Protein AF-A0A7C1C5U7-F1 (afdb_monomer)

Secondary structure (DSSP, 8-state):
-HHHHHHHHHTTSS-HHHHHHHHHHHHHTTS--HHHHHHHHHHHHHHHTT-S---HHHHTTSEEE-SSS-EEPPPHHHHHHHHHHTS--

Structure (mmCIF, N/CA/C/O backbone):
data_AF-A0A7C1C5U7-F1
#
_entry.id   AF-A0A7C1C5U7-F1
#
loop_
_atom_site.group_PDB
_atom_site.id
_atom_site.type_symbol
_atom_site.label_atom_id
_atom_site.label_alt_id
_atom_site.label_comp_id
_atom_site.label_asym_id
_atom_site.label_entity_id
_atom_site.label_seq_id
_atom_site.pdbx_PDB_ins_code
_atom_site.Cartn_x
_atom_site.Cartn_y
_atom_site.Cartn_z
_atom_site.occupancy
_atom_site.B_iso_or_equiv
_atom_site.auth_seq_id
_atom_site.auth_comp_id
_atom_site.auth_asym_id
_atom_site.auth_atom_id
_atom_site.pdbx_PDB_model_num
ATOM 1 N N . MET A 1 1 ? 3.687 9.714 -4.099 1.00 93.88 1 MET A N 1
ATOM 2 C CA . MET A 1 1 ? 3.047 8.687 -3.242 1.00 93.88 1 MET A CA 1
ATOM 3 C C . MET A 1 1 ? 3.313 8.920 -1.755 1.00 93.88 1 MET A C 1
ATOM 5 O O . MET A 1 1 ? 2.343 8.987 -1.020 1.00 93.88 1 MET A O 1
ATOM 9 N N . ARG A 1 2 ? 4.564 9.125 -1.308 1.00 94.81 2 ARG A N 1
ATOM 10 C CA . ARG A 1 2 ? 4.912 9.393 0.110 1.00 94.81 2 ARG A CA 1
ATOM 11 C C . ARG A 1 2 ? 4.014 10.427 0.808 1.00 94.81 2 ARG A C 1
ATOM 13 O O . ARG A 1 2 ? 3.307 10.063 1.737 1.00 94.81 2 ARG A O 1
ATOM 20 N N . ALA A 1 3 ? 3.933 11.646 0.269 1.00 95.12 3 ALA A N 1
ATOM 21 C CA . ALA A 1 3 ? 3.084 12.709 0.823 1.00 95.12 3 ALA A CA 1
ATOM 22 C C . ALA A 1 3 ? 1.595 12.321 0.929 1.00 95.12 3 ALA A C 1
ATOM 24 O O . ALA A 1 3 ? 0.900 12.740 1.850 1.00 95.12 3 ALA A O 1
ATOM 25 N N . LEU A 1 4 ? 1.098 11.489 0.007 1.00 96.31 4 LEU A N 1
ATOM 26 C CA . LEU A 1 4 ? -0.280 11.003 0.050 1.00 96.31 4 LEU A CA 1
ATOM 27 C C . LEU A 1 4 ? -0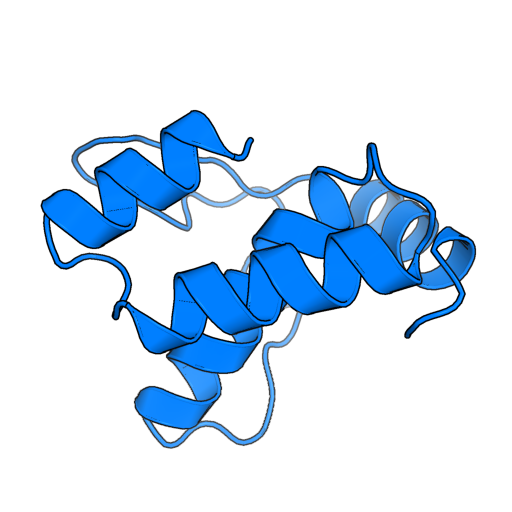.481 10.037 1.224 1.00 96.31 4 LEU A C 1
ATOM 29 O O . LEU A 1 4 ? -1.474 10.141 1.937 1.00 96.31 4 LEU A O 1
ATOM 33 N N . LEU A 1 5 ? 0.458 9.114 1.451 1.00 97.25 5 LEU A N 1
ATOM 34 C CA . LEU A 1 5 ? 0.377 8.185 2.581 1.00 97.25 5 LEU A CA 1
ATOM 35 C C . LEU A 1 5 ? 0.575 8.892 3.926 1.00 97.25 5 LEU A C 1
ATOM 37 O O . LEU A 1 5 ? -0.082 8.531 4.897 1.00 97.25 5 LEU A O 1
ATOM 41 N N . GLU A 1 6 ? 1.417 9.925 3.978 1.00 97.25 6 GLU A N 1
ATOM 42 C CA . GLU A 1 6 ? 1.562 10.794 5.153 1.00 97.25 6 GLU A CA 1
ATOM 43 C C . GLU A 1 6 ? 0.242 11.496 5.491 1.00 97.25 6 GLU A C 1
ATOM 45 O O . GLU A 1 6 ? -0.196 11.471 6.640 1.00 97.25 6 GLU A O 1
ATOM 50 N N . GLN A 1 7 ? -0.445 12.053 4.488 1.00 97.25 7 GLN A N 1
ATOM 51 C CA . GLN A 1 7 ? -1.772 12.648 4.666 1.00 97.25 7 GLN A CA 1
ATOM 52 C C . GLN A 1 7 ? -2.817 11.617 5.106 1.00 97.25 7 GLN A C 1
ATOM 54 O O . GLN A 1 7 ? -3.611 11.897 6.004 1.00 97.25 7 GLN A O 1
ATOM 59 N N . ALA A 1 8 ? -2.814 10.424 4.509 1.00 97.50 8 ALA A N 1
ATOM 60 C CA . ALA A 1 8 ? -3.718 9.343 4.892 1.00 97.50 8 ALA A CA 1
ATOM 61 C C . ALA A 1 8 ? -3.482 8.884 6.341 1.00 97.50 8 ALA A C 1
ATOM 63 O O . ALA A 1 8 ? -4.438 8.644 7.078 1.00 97.50 8 ALA A O 1
ATOM 64 N N . ALA A 1 9 ? -2.221 8.829 6.778 1.00 97.44 9 ALA A N 1
ATOM 65 C CA . ALA A 1 9 ? -1.868 8.532 8.161 1.00 97.44 9 ALA A CA 1
ATOM 66 C C . ALA A 1 9 ? -2.285 9.658 9.121 1.00 97.44 9 ALA A C 1
ATOM 68 O O . ALA A 1 9 ? -2.851 9.388 10.178 1.00 97.44 9 ALA A O 1
ATOM 69 N N . ALA A 1 10 ? -2.079 10.925 8.743 1.00 97.06 10 ALA A N 1
ATOM 70 C CA . ALA A 1 10 ? -2.509 12.084 9.530 1.00 97.06 10 ALA A CA 1
ATOM 71 C C . ALA A 1 10 ? -4.037 12.151 9.708 1.00 97.06 10 ALA A C 1
ATOM 73 O O . ALA A 1 10 ? -4.524 12.650 10.719 1.00 97.06 10 ALA A O 1
ATOM 74 N N . ARG A 1 11 ? -4.794 11.624 8.739 1.00 96.00 11 ARG A N 1
ATOM 75 C CA . ARG A 1 11 ? -6.263 11.546 8.762 1.00 96.00 11 ARG A CA 1
ATOM 76 C C . ARG A 1 11 ? -6.804 10.224 9.324 1.00 96.00 11 ARG A C 1
ATOM 78 O O . ARG A 1 11 ? -8.010 10.004 9.289 1.00 96.00 11 ARG A O 1
ATOM 85 N N . GLY A 1 12 ? -5.937 9.340 9.822 1.00 95.75 12 GLY A N 1
ATOM 86 C CA . GLY A 1 12 ? -6.327 8.073 10.450 1.00 95.75 12 GLY A CA 1
ATOM 87 C C . GLY A 1 12 ? -6.804 6.975 9.491 1.00 95.75 12 GLY A C 1
ATOM 88 O O . GLY A 1 12 ? -7.285 5.945 9.948 1.00 95.75 12 GLY A O 1
ATOM 89 N N . GLN A 1 13 ? -6.659 7.152 8.174 1.00 96.31 13 GLN A N 1
ATOM 90 C CA . GLN A 1 13 ? -6.958 6.110 7.176 1.00 96.31 13 GLN A CA 1
ATOM 91 C C . GLN A 1 13 ? -5.872 5.024 7.110 1.00 96.31 13 GLN A C 1
ATOM 93 O O . GLN A 1 13 ? -6.095 3.934 6.577 1.00 96.31 13 GLN A O 1
ATOM 98 N N . LEU A 1 14 ? -4.682 5.361 7.605 1.00 97.88 14 LEU A N 1
ATOM 99 C CA . LEU A 1 14 ? -3.558 4.470 7.839 1.00 97.88 14 LEU A CA 1
ATOM 100 C C . LEU A 1 14 ? -3.078 4.686 9.270 1.00 97.88 14 LEU A C 1
ATOM 102 O O . LEU A 1 14 ? -3.098 5.803 9.789 1.00 97.88 14 LEU A O 1
ATOM 106 N N . ARG A 1 15 ? -2.595 3.628 9.907 1.00 98.06 15 ARG A N 1
ATOM 107 C CA . ARG A 1 15 ? -1.861 3.748 11.164 1.00 98.06 15 ARG A CA 1
ATOM 108 C C . ARG A 1 15 ? -0.438 4.190 10.850 1.00 98.06 15 ARG A C 1
ATOM 110 O O . ARG A 1 15 ? 0.084 3.952 9.762 1.00 98.06 15 ARG A O 1
ATOM 117 N N . GLN A 1 16 ? 0.238 4.762 11.842 1.00 98.06 16 GLN A N 1
ATOM 118 C CA . GLN A 1 16 ? 1.642 5.150 11.684 1.00 98.06 16 GLN A CA 1
ATOM 119 C C . GLN A 1 16 ? 2.527 3.963 11.287 1.00 98.06 16 GLN A C 1
ATOM 121 O O . GLN A 1 16 ? 3.419 4.123 10.461 1.00 98.06 16 GLN A O 1
ATOM 126 N N . ILE A 1 17 ? 2.258 2.761 11.808 1.00 98.25 17 ILE A N 1
ATOM 127 C CA . ILE A 1 17 ? 3.017 1.566 11.425 1.00 98.25 17 ILE A CA 1
ATOM 128 C C . ILE A 1 17 ? 2.859 1.220 9.937 1.00 98.25 17 ILE A C 1
ATOM 130 O O . ILE A 1 17 ? 3.848 0.865 9.302 1.00 98.25 17 ILE A O 1
ATOM 134 N N . ASP A 1 18 ? 1.669 1.414 9.363 1.00 98.50 18 ASP A N 1
ATOM 135 C CA . ASP A 1 18 ? 1.401 1.110 7.954 1.00 98.50 18 ASP A CA 1
ATOM 136 C C . ASP A 1 18 ? 2.257 2.003 7.039 1.00 98.50 18 ASP A C 1
ATOM 138 O O . ASP A 1 18 ? 2.866 1.531 6.077 1.00 98.50 18 ASP A O 1
ATOM 142 N N . LEU A 1 19 ? 2.376 3.290 7.391 1.00 98.38 19 LEU A N 1
ATOM 143 C CA . LEU A 1 19 ? 3.259 4.238 6.712 1.00 98.38 19 LEU A CA 1
ATOM 144 C C . LEU A 1 19 ? 4.736 3.840 6.850 1.00 98.38 19 LEU A C 1
ATOM 146 O O . LEU A 1 19 ? 5.455 3.789 5.856 1.00 98.38 19 LEU A O 1
ATOM 150 N N . HIS A 1 20 ? 5.207 3.550 8.064 1.00 98.19 20 HIS A N 1
ATOM 151 C CA . HIS A 1 20 ? 6.630 3.281 8.294 1.00 98.19 20 HIS A CA 1
ATOM 152 C C . HIS A 1 20 ? 7.096 1.963 7.661 1.00 98.19 20 HIS A C 1
ATOM 154 O O . HIS A 1 20 ? 8.204 1.916 7.128 1.00 98.19 20 HIS A O 1
ATOM 160 N N . VAL A 1 21 ? 6.253 0.923 7.647 1.00 97.62 21 VAL A N 1
ATOM 161 C CA . VAL A 1 21 ? 6.522 -0.323 6.906 1.00 97.62 21 VAL A CA 1
ATOM 162 C C . VAL A 1 21 ? 6.672 -0.033 5.417 1.00 97.62 21 VAL A C 1
ATOM 164 O O . VAL A 1 21 ? 7.632 -0.485 4.793 1.00 97.62 21 VAL A O 1
ATOM 167 N N . ALA A 1 22 ? 5.769 0.768 4.855 1.00 97.69 22 ALA A N 1
ATOM 168 C CA . ALA A 1 22 ? 5.834 1.152 3.456 1.00 97.69 22 ALA A CA 1
ATOM 169 C C . ALA A 1 22 ? 7.134 1.894 3.120 1.00 97.69 22 ALA A C 1
ATOM 171 O O . ALA A 1 22 ? 7.843 1.512 2.186 1.00 97.69 22 ALA A O 1
ATOM 172 N N . LEU A 1 23 ? 7.483 2.913 3.911 1.00 97.25 23 LEU A N 1
ATOM 173 C CA . LEU A 1 23 ? 8.711 3.691 3.728 1.00 97.25 23 LEU A CA 1
ATOM 174 C C . LEU A 1 23 ? 9.968 2.817 3.852 1.00 97.25 23 LEU A C 1
ATOM 176 O O . LEU A 1 23 ? 10.941 3.031 3.125 1.00 97.25 23 LEU A O 1
ATOM 180 N N . PHE A 1 24 ? 9.951 1.838 4.759 1.00 97.25 24 PHE A N 1
ATOM 181 C CA . PHE A 1 24 ? 11.042 0.888 4.942 1.00 97.25 24 PHE A CA 1
ATOM 182 C C . PHE A 1 24 ? 11.218 -0.026 3.722 1.00 97.25 24 PHE A C 1
ATOM 184 O O . PHE A 1 24 ? 12.330 -0.124 3.202 1.00 97.25 24 PHE A O 1
ATOM 191 N N . LEU A 1 25 ? 10.140 -0.637 3.221 1.00 96.62 25 LEU A N 1
ATOM 192 C CA . LEU A 1 25 ? 10.206 -1.516 2.047 1.00 96.62 25 LEU A CA 1
ATOM 193 C C . LEU A 1 25 ? 10.602 -0.758 0.776 1.00 96.62 25 LEU A C 1
ATOM 195 O O . LEU A 1 25 ? 11.425 -1.245 0.007 1.00 96.62 25 LEU A O 1
ATOM 199 N N . GLU A 1 26 ? 10.098 0.461 0.578 1.00 95.31 26 GLU A N 1
ATOM 200 C CA . GLU A 1 26 ? 10.513 1.298 -0.553 1.00 95.31 26 GLU A CA 1
ATOM 201 C C . GLU A 1 26 ? 12.010 1.636 -0.491 1.00 95.31 26 GLU A C 1
ATOM 203 O O . GLU A 1 26 ? 12.688 1.644 -1.516 1.00 95.31 26 GLU A O 1
ATOM 208 N N . LYS A 1 27 ? 12.553 1.883 0.70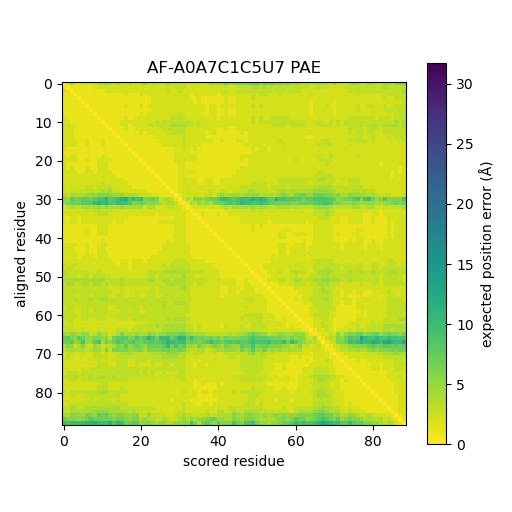9 1.00 95.06 27 LYS A N 1
ATOM 209 C CA . LYS A 1 27 ? 13.995 2.094 0.891 1.00 95.06 27 LYS A CA 1
ATOM 210 C C . LYS A 1 27 ? 14.800 0.837 0.540 1.00 95.06 27 LYS A C 1
ATOM 212 O O . LYS A 1 27 ? 15.854 0.965 -0.077 1.00 95.06 27 LYS A O 1
ATOM 217 N N . LEU A 1 28 ? 14.321 -0.352 0.916 1.00 95.69 28 LEU A N 1
ATOM 218 C CA . LEU A 1 28 ? 14.971 -1.624 0.571 1.00 95.69 28 LEU A CA 1
ATOM 219 C C . LEU A 1 28 ? 14.969 -1.898 -0.938 1.00 95.69 28 LEU A C 1
ATOM 221 O O . LEU A 1 28 ? 15.954 -2.418 -1.449 1.00 95.69 28 LEU A O 1
ATOM 225 N N . ALA A 1 29 ? 13.919 -1.487 -1.649 1.00 94.81 29 ALA A N 1
ATOM 226 C CA . ALA A 1 29 ? 13.821 -1.604 -3.106 1.00 94.81 29 ALA A CA 1
ATOM 227 C C . ALA A 1 29 ? 14.705 -0.603 -3.885 1.00 94.81 29 ALA A C 1
ATOM 229 O O . ALA A 1 29 ? 14.628 -0.533 -5.107 1.00 94.81 29 ALA A O 1
ATOM 230 N N . GLY A 1 30 ? 15.537 0.196 -3.203 1.00 92.19 30 GLY A N 1
ATOM 231 C CA . GLY A 1 30 ? 16.385 1.212 -3.837 1.00 92.19 30 GLY A CA 1
ATOM 232 C C . GLY A 1 30 ? 15.706 2.571 -4.048 1.00 92.19 30 GLY A C 1
ATOM 233 O O . GLY A 1 30 ? 16.303 3.459 -4.651 1.00 92.19 30 GLY A O 1
ATOM 234 N N . GLY A 1 31 ? 14.502 2.772 -3.502 1.00 86.94 31 GLY A N 1
ATOM 235 C CA . GLY A 1 31 ? 13.732 4.008 -3.631 1.00 86.94 31 GLY A CA 1
ATOM 236 C C . GLY A 1 31 ? 12.794 4.038 -4.841 1.00 86.94 31 GLY A C 1
ATOM 237 O O . GLY A 1 31 ? 12.652 3.066 -5.576 1.00 86.94 31 GLY A O 1
ATOM 238 N N . ASP A 1 32 ? 12.098 5.168 -4.987 1.00 85.81 32 ASP A N 1
ATOM 239 C CA . ASP A 1 32 ? 11.228 5.523 -6.122 1.00 85.81 32 ASP A CA 1
ATOM 240 C C . ASP A 1 32 ? 10.304 4.402 -6.634 1.00 85.81 32 ASP A C 1
ATOM 242 O O . ASP A 1 32 ? 10.200 4.127 -7.828 1.00 85.81 32 ASP A O 1
ATOM 246 N N . SER A 1 33 ? 9.598 3.741 -5.712 1.00 92.69 33 SER A N 1
ATOM 247 C CA . SER A 1 33 ? 8.688 2.640 -6.045 1.00 92.69 33 SER A CA 1
ATOM 248 C C . SER A 1 33 ? 7.268 2.930 -5.539 1.00 92.69 33 SER A C 1
ATOM 250 O O . SER A 1 33 ? 6.826 2.332 -4.555 1.00 92.69 33 SER A O 1
ATOM 252 N N . PRO A 1 34 ? 6.500 3.825 -6.201 1.00 94.06 34 PRO A N 1
ATOM 253 C CA . PRO A 1 34 ? 5.167 4.234 -5.749 1.00 94.06 34 PRO A CA 1
ATOM 254 C C . PRO A 1 34 ? 4.174 3.078 -5.584 1.00 94.06 34 PRO A C 1
ATOM 256 O O . PRO A 1 34 ? 3.381 3.079 -4.642 1.00 94.06 34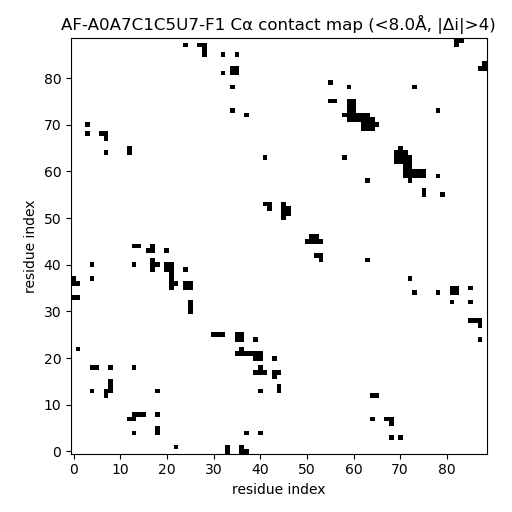 PRO A O 1
ATOM 259 N N . GLY A 1 35 ? 4.211 2.098 -6.496 1.00 95.62 35 GLY A N 1
ATOM 260 C CA . GLY A 1 35 ? 3.342 0.921 -6.453 1.00 95.62 35 GLY A CA 1
ATOM 261 C C . GLY A 1 35 ? 3.657 0.010 -5.266 1.00 95.62 35 GLY A C 1
ATOM 262 O O . GLY A 1 35 ? 2.736 -0.439 -4.584 1.00 95.62 35 GLY A O 1
ATOM 263 N N . LEU A 1 36 ? 4.945 -0.201 -4.977 1.00 96.94 36 LEU A N 1
ATOM 264 C CA . LEU A 1 36 ? 5.398 -0.928 -3.791 1.00 96.94 36 LEU A CA 1
ATOM 265 C C . LEU A 1 36 ? 5.009 -0.195 -2.514 1.00 96.94 36 LEU A C 1
ATOM 267 O O . LEU A 1 36 ? 4.457 -0.805 -1.605 1.00 96.94 36 LEU A O 1
ATOM 271 N N . LEU A 1 37 ? 5.257 1.113 -2.463 1.00 97.06 37 LEU A N 1
ATOM 272 C CA . LEU A 1 37 ? 4.959 1.929 -1.298 1.00 97.06 37 LEU A CA 1
ATOM 273 C C . LEU A 1 37 ? 3.460 1.859 -0.945 1.00 97.06 37 LEU A C 1
ATOM 275 O O . LEU A 1 37 ? 3.098 1.618 0.204 1.00 97.06 37 LEU A O 1
ATOM 279 N N . LEU A 1 38 ? 2.574 1.989 -1.937 1.00 97.69 38 LEU A N 1
ATOM 280 C CA . LEU A 1 38 ? 1.135 1.834 -1.720 1.00 97.69 38 LEU A CA 1
ATOM 281 C C . LEU A 1 38 ? 0.764 0.406 -1.283 1.00 97.69 38 LEU A C 1
ATOM 283 O O . LEU A 1 38 ? 0.007 0.241 -0.329 1.00 97.69 38 LEU A O 1
ATOM 287 N N . ALA A 1 39 ? 1.294 -0.622 -1.952 1.00 97.50 39 ALA A N 1
ATOM 288 C CA . ALA A 1 39 ? 0.985 -2.017 -1.629 1.00 97.50 39 ALA A CA 1
ATOM 289 C C . ALA A 1 39 ? 1.414 -2.388 -0.206 1.00 97.50 39 ALA A C 1
ATOM 291 O O . ALA A 1 39 ? 0.644 -3.007 0.520 1.00 97.50 39 ALA A O 1
ATOM 292 N N . ALA A 1 40 ? 2.604 -1.961 0.209 1.00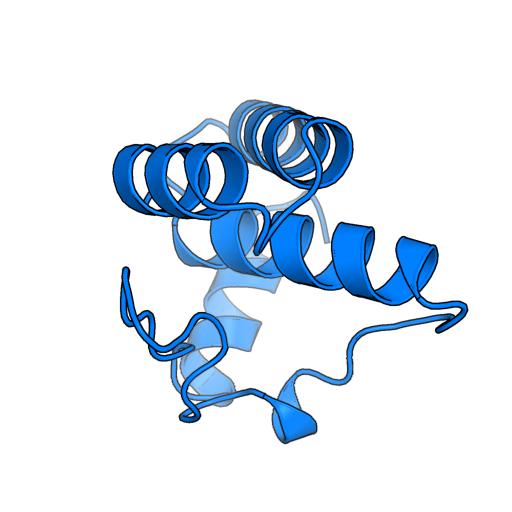 97.81 40 ALA A N 1
ATOM 293 C CA . ALA A 1 40 ? 3.136 -2.198 1.541 1.00 97.81 40 ALA A CA 1
ATOM 294 C C . ALA A 1 40 ? 2.267 -1.561 2.635 1.00 97.81 40 ALA A C 1
ATOM 296 O O . ALA A 1 40 ? 1.948 -2.220 3.625 1.00 97.81 40 ALA A O 1
ATOM 297 N N . ALA A 1 41 ? 1.828 -0.314 2.433 1.00 98.19 41 ALA A N 1
ATOM 298 C CA . ALA A 1 41 ? 0.940 0.362 3.377 1.00 98.19 41 ALA A CA 1
ATOM 299 C C . ALA A 1 41 ? -0.408 -0.361 3.501 1.00 98.19 41 ALA A C 1
ATOM 301 O O . ALA A 1 41 ? -0.886 -0.611 4.606 1.00 98.19 41 ALA A O 1
ATOM 302 N N . LEU A 1 42 ? -1.010 -0.742 2.371 1.00 98.00 42 LEU A N 1
ATOM 303 C CA . LEU A 1 42 ? -2.300 -1.432 2.357 1.00 98.00 42 LEU A CA 1
ATOM 304 C C . LEU A 1 42 ? -2.209 -2.857 2.916 1.00 98.00 42 LEU A C 1
ATOM 306 O O . LEU A 1 42 ? -3.120 -3.286 3.617 1.00 98.00 42 LEU A O 1
ATOM 310 N N . ALA A 1 43 ? -1.122 -3.580 2.642 1.00 97.88 43 ALA A N 1
ATOM 311 C CA . ALA A 1 43 ? -0.886 -4.908 3.196 1.00 97.88 43 ALA A CA 1
ATOM 312 C C . ALA A 1 43 ? -0.686 -4.844 4.717 1.00 97.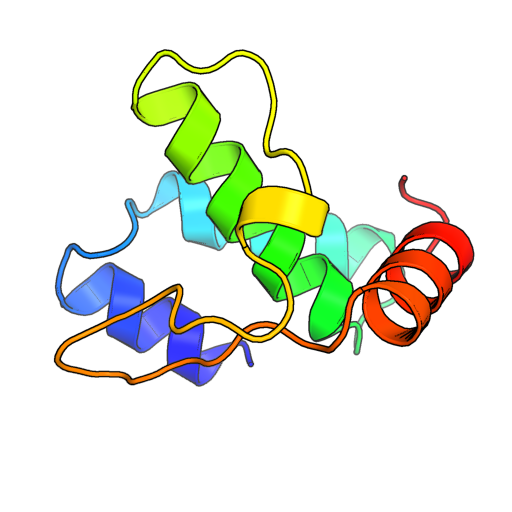88 43 ALA A C 1
ATOM 314 O O . ALA A 1 43 ? -1.277 -5.636 5.446 1.00 97.88 43 ALA A O 1
ATOM 315 N N . SER A 1 44 ? 0.080 -3.863 5.209 1.00 98.25 44 SER A N 1
ATOM 316 C CA . SER A 1 44 ? 0.257 -3.641 6.647 1.00 98.25 44 SER A CA 1
ATOM 317 C C . SER A 1 44 ? -1.063 -3.273 7.335 1.00 98.25 44 SER A C 1
ATOM 319 O O . SER A 1 44 ? -1.385 -3.849 8.380 1.00 98.25 44 SER A O 1
ATOM 321 N N . ARG A 1 45 ? -1.881 -2.414 6.704 1.00 97.94 45 ARG A N 1
ATOM 322 C CA . ARG A 1 45 ? -3.235 -2.098 7.178 1.00 97.94 45 ARG A CA 1
ATOM 323 C C . ARG A 1 45 ? -4.108 -3.350 7.246 1.00 97.94 45 ARG A C 1
ATOM 325 O O . ARG A 1 45 ? -4.695 -3.602 8.291 1.00 97.94 45 ARG A O 1
ATOM 332 N N . ALA A 1 46 ? -4.138 -4.153 6.180 1.00 98.00 46 ALA A N 1
ATOM 333 C CA . ALA A 1 46 ? -4.936 -5.377 6.114 1.00 98.00 46 ALA A CA 1
ATOM 334 C C . ALA A 1 46 ? -4.569 -6.359 7.242 1.00 98.00 46 ALA A C 1
ATOM 336 O O . ALA A 1 46 ? -5.454 -6.876 7.918 1.00 98.00 46 ALA A O 1
ATOM 337 N N . VAL A 1 47 ? -3.272 -6.543 7.519 1.00 97.56 47 VAL A N 1
ATOM 338 C CA . VAL A 1 47 ? -2.803 -7.330 8.676 1.00 97.56 47 VAL A CA 1
ATOM 339 C C . VAL A 1 47 ? -3.290 -6.737 9.997 1.00 97.56 47 VAL A C 1
ATOM 341 O O . VAL A 1 47 ? -3.709 -7.461 10.896 1.00 97.56 47 VAL A O 1
ATOM 344 N N . GLY A 1 48 ? -3.298 -5.410 10.106 1.00 96.88 48 GLY A N 1
ATOM 345 C CA . GLY A 1 48 ? -3.887 -4.697 11.235 1.00 96.88 48 GLY A CA 1
ATOM 346 C C . GLY A 1 48 ? -5.375 -4.920 11.460 1.00 96.88 48 GLY A C 1
ATOM 347 O O . GLY A 1 48 ? -5.823 -4.882 12.602 1.00 96.88 48 GLY A O 1
ATOM 348 N N . GLU A 1 49 ? -6.114 -5.138 10.379 1.00 96.38 49 GLU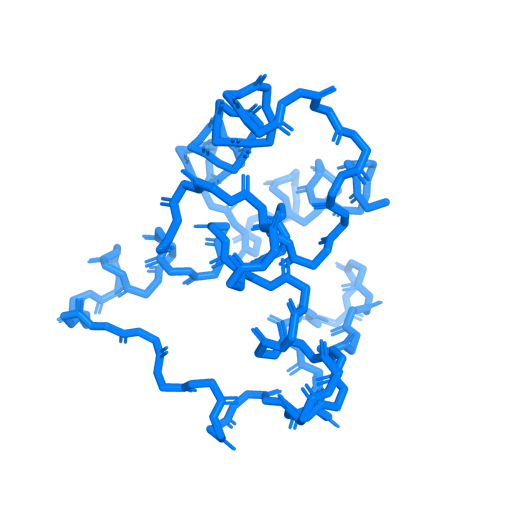 A N 1
ATOM 349 C CA . GLU A 1 49 ? -7.555 -5.406 10.362 1.00 96.38 49 GLU A CA 1
ATOM 350 C C . GLU A 1 49 ? -7.868 -6.903 10.558 1.00 96.38 49 GLU A C 1
ATOM 352 O O . GLU A 1 49 ? -9.032 -7.295 10.593 1.00 96.38 49 GLU A O 1
ATOM 357 N N . GLY A 1 50 ? -6.842 -7.748 10.730 1.00 97.50 50 GLY A N 1
ATOM 358 C CA . GLY A 1 50 ? -6.981 -9.189 10.955 1.00 97.50 50 GLY A CA 1
ATOM 359 C C . GLY A 1 50 ? -6.956 -10.038 9.681 1.00 97.50 50 GLY A C 1
ATOM 360 O O . GLY A 1 50 ? -7.205 -11.242 9.742 1.00 97.50 50 GLY A O 1
ATOM 361 N N . HIS A 1 51 ? -6.645 -9.449 8.525 1.00 97.62 51 HIS A N 1
ATOM 362 C CA . HIS A 1 51 ? -6.454 -10.188 7.279 1.00 97.62 51 HIS A CA 1
ATOM 363 C C . HIS A 1 51 ? -5.039 -10.769 7.174 1.00 97.62 51 HIS A C 1
ATOM 365 O O . HIS A 1 51 ? -4.068 -10.192 7.647 1.00 97.62 51 HIS A O 1
ATOM 371 N N . ILE A 1 52 ? -4.901 -11.912 6.502 1.00 96.75 52 ILE A N 1
ATOM 372 C CA . ILE A 1 52 ? -3.591 -12.556 6.294 1.00 96.75 52 ILE A CA 1
ATOM 373 C C . ILE A 1 52 ? -2.840 -11.911 5.121 1.00 96.75 52 ILE A C 1
ATOM 375 O O . ILE A 1 52 ? -1.616 -11.808 5.132 1.00 96.75 52 ILE A O 1
ATOM 379 N N . CYS A 1 53 ? -3.570 -11.486 4.092 1.00 95.56 53 CYS A N 1
ATOM 380 C CA . CYS A 1 53 ? -3.006 -10.923 2.875 1.00 95.56 53 CYS A CA 1
ATOM 381 C C . CYS A 1 53 ? -3.918 -9.841 2.291 1.00 95.56 53 CYS A C 1
ATOM 383 O O . CYS A 1 53 ? -5.078 -9.700 2.682 1.00 95.56 53 CYS A O 1
ATOM 385 N N . LEU A 1 54 ? -3.380 -9.100 1.322 1.00 96.19 54 LEU A N 1
ATOM 386 C CA . LEU A 1 54 ? -4.128 -8.176 0.480 1.00 96.19 54 LEU A CA 1
ATOM 387 C C . LEU A 1 54 ? -4.209 -8.746 -0.948 1.00 96.19 54 LEU A C 1
ATOM 389 O O . LEU A 1 54 ? -3.224 -8.652 -1.685 1.00 96.19 54 LEU A O 1
ATOM 393 N N . PRO A 1 55 ? -5.348 -9.323 -1.368 1.00 96.50 55 PRO A N 1
ATOM 394 C CA . PRO A 1 55 ? -5.537 -9.757 -2.750 1.00 96.50 55 PRO A CA 1
ATOM 395 C C . PRO A 1 55 ? -5.523 -8.546 -3.693 1.00 96.50 55 PRO A C 1
ATOM 397 O O . PRO A 1 55 ? -6.384 -7.668 -3.605 1.00 96.50 55 PRO A O 1
ATOM 400 N N . LEU A 1 56 ? -4.521 -8.459 -4.575 1.00 96.25 56 LEU A N 1
ATOM 401 C CA . LEU A 1 56 ? -4.340 -7.295 -5.456 1.00 96.25 56 LEU A CA 1
ATOM 402 C C . LEU A 1 56 ? -5.515 -7.103 -6.419 1.00 96.25 56 LEU A C 1
ATOM 404 O O . LEU A 1 56 ? -5.889 -5.973 -6.705 1.00 96.25 56 LEU A O 1
ATOM 408 N N . ASP A 1 57 ? -6.120 -8.184 -6.897 1.00 96.69 57 ASP A N 1
ATOM 409 C CA . ASP A 1 57 ? -7.301 -8.182 -7.765 1.00 96.69 57 ASP A CA 1
ATOM 410 C C . ASP A 1 57 ? -8.552 -7.596 -7.089 1.00 96.69 57 ASP A C 1
ATOM 412 O O . ASP A 1 57 ? -9.408 -7.011 -7.754 1.00 96.69 57 ASP A O 1
ATOM 416 N N . HIS A 1 58 ? -8.646 -7.674 -5.760 1.00 95.44 58 HIS A N 1
ATOM 417 C CA . HIS A 1 58 ? -9.746 -7.071 -5.014 1.00 95.44 58 HIS A CA 1
ATOM 418 C C . HIS A 1 58 ? -9.654 -5.546 -4.930 1.00 95.44 58 HIS A C 1
ATOM 420 O O . HIS A 1 58 ? -10.698 -4.896 -4.824 1.00 95.44 58 HIS A O 1
ATOM 426 N N . VAL A 1 59 ? -8.449 -4.974 -4.982 1.00 96.88 59 VAL A N 1
ATOM 427 C CA . VAL A 1 59 ? -8.213 -3.533 -4.785 1.00 96.88 59 VAL A CA 1
ATOM 428 C C . VAL A 1 59 ? -7.728 -2.799 -6.032 1.00 96.88 59 VAL A C 1
ATOM 430 O O . VAL A 1 59 ? -7.915 -1.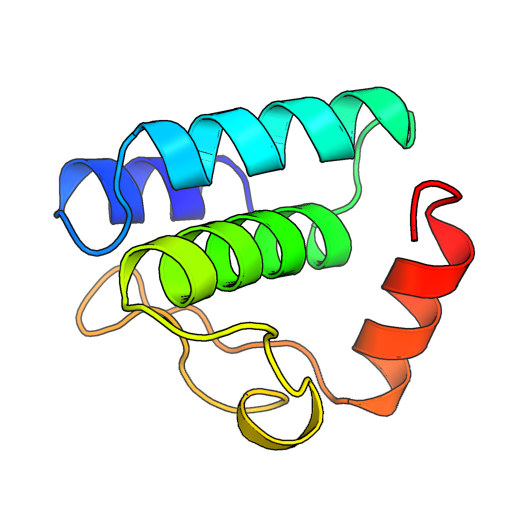587 -6.120 1.00 96.88 59 VAL A O 1
ATOM 433 N N . ALA A 1 60 ? -7.134 -3.497 -7.000 1.00 97.44 60 ALA A N 1
ATOM 434 C CA . ALA A 1 60 ? -6.624 -2.909 -8.231 1.00 97.44 60 ALA A CA 1
ATOM 435 C C . ALA A 1 60 ? -7.711 -2.116 -8.965 1.00 97.44 60 ALA A C 1
ATOM 437 O O . ALA A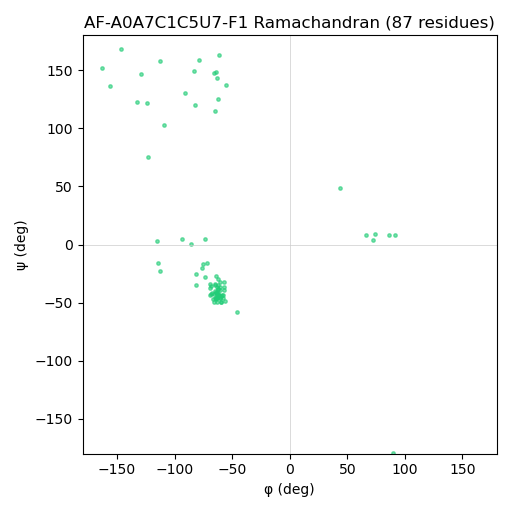 1 60 ? -8.867 -2.535 -9.050 1.00 97.44 60 ALA A O 1
ATOM 438 N N . GLY A 1 61 ? -7.339 -0.938 -9.465 1.00 96.62 61 GLY A N 1
ATOM 439 C CA . GLY A 1 61 ? -8.263 -0.048 -10.161 1.00 96.62 61 GLY A CA 1
ATOM 440 C C . GLY A 1 61 ? -9.378 0.548 -9.283 1.00 96.62 61 GL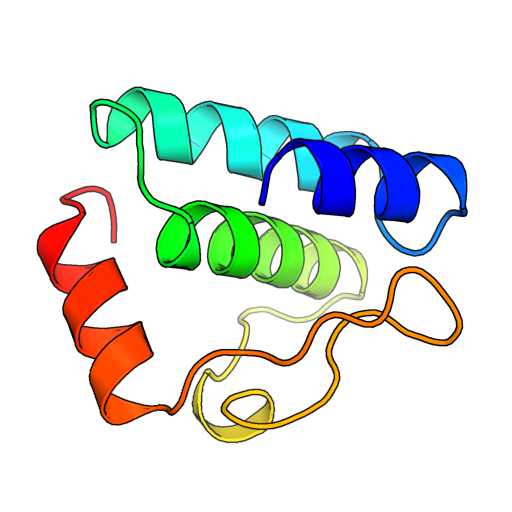Y A C 1
ATOM 441 O O . GLY A 1 61 ? -10.270 1.207 -9.817 1.00 96.62 61 GLY A O 1
ATOM 442 N N . LYS A 1 62 ? -9.360 0.369 -7.954 1.00 96.44 62 LYS A N 1
ATOM 443 C CA . LYS A 1 62 ? -10.377 0.915 -7.035 1.00 96.44 62 LYS A CA 1
ATOM 444 C C . LYS A 1 62 ? -9.799 2.002 -6.121 1.00 96.44 62 LYS A C 1
ATOM 446 O O . LYS A 1 62 ? -8.585 2.045 -5.904 1.00 96.44 62 LYS A O 1
ATOM 451 N N . PRO A 1 63 ? -10.639 2.895 -5.570 1.00 95.94 63 PRO A N 1
ATOM 452 C CA . PRO A 1 63 ? -10.234 3.770 -4.476 1.00 95.94 63 PRO A CA 1
ATOM 453 C C . PRO A 1 63 ? -9.856 2.936 -3.245 1.00 95.94 63 PRO A C 1
ATOM 455 O O . PRO A 1 63 ? -10.650 2.124 -2.778 1.00 95.94 63 PRO A O 1
ATOM 458 N N . VAL A 1 64 ? -8.647 3.134 -2.726 1.00 95.56 64 VAL A N 1
ATOM 459 C CA . VAL A 1 64 ? -8.093 2.397 -1.568 1.00 95.56 64 VAL A CA 1
ATOM 460 C C . VAL A 1 64 ? -7.864 3.287 -0.344 1.00 95.56 64 VAL A C 1
ATOM 462 O O . VAL A 1 64 ? -7.724 2.790 0.779 1.00 95.56 64 VAL A O 1
ATOM 465 N N . LEU A 1 65 ? -7.859 4.603 -0.571 1.00 94.38 65 LEU A N 1
ATOM 466 C CA . LEU A 1 65 ? -7.862 5.667 0.428 1.00 94.38 65 LEU A CA 1
ATOM 467 C C . LEU A 1 65 ? -8.938 6.674 -0.002 1.00 94.38 65 LEU A C 1
ATOM 469 O O . LEU A 1 65 ? -8.924 7.126 -1.146 1.00 94.38 65 LEU A O 1
ATOM 473 N N . ALA A 1 66 ? -9.906 6.934 0.877 1.00 89.38 66 ALA A N 1
ATOM 474 C CA . ALA A 1 66 ? -11.050 7.835 0.694 1.00 89.38 66 ALA A CA 1
ATOM 475 C C . ALA A 1 66 ? -11.663 8.171 2.077 1.00 89.38 66 ALA A C 1
ATOM 477 O O . ALA A 1 66 ? -11.522 7.353 2.993 1.00 89.38 66 ALA A O 1
ATOM 478 N N . PRO A 1 67 ? -12.306 9.337 2.289 1.00 83.56 67 PRO A N 1
ATOM 479 C CA . PRO A 1 67 ? -12.715 10.335 1.295 1.00 83.56 67 PRO A CA 1
ATOM 480 C C . PRO A 1 67 ? -11.610 11.300 0.847 1.00 83.56 67 PRO A C 1
ATOM 482 O O . PRO A 1 67 ? -11.673 11.778 -0.273 1.00 83.56 67 PRO A O 1
ATOM 485 N N . GLU A 1 68 ? -10.583 11.554 1.659 1.00 85.62 68 GLU A N 1
ATOM 486 C CA . GLU A 1 68 ? -9.429 12.391 1.305 1.00 85.62 68 GLU A CA 1
ATOM 487 C C . GLU A 1 68 ? -8.210 11.997 2.169 1.00 85.62 68 GLU A C 1
ATOM 489 O O . GLU A 1 68 ? -8.385 11.871 3.383 1.00 85.62 68 GLU A O 1
ATOM 494 N N . PRO A 1 69 ? -6.994 11.873 1.602 1.00 85.06 69 PRO A N 1
ATOM 495 C CA . PRO A 1 69 ? -6.708 11.910 0.170 1.00 85.06 69 PRO A CA 1
ATOM 496 C C . PRO A 1 69 ? -7.370 10.748 -0.579 1.00 85.06 69 PRO A C 1
ATOM 498 O O . PRO A 1 69 ? -7.452 9.629 -0.074 1.00 85.06 69 PRO A O 1
ATOM 501 N N . ILE A 1 70 ? -7.833 11.025 -1.801 1.00 89.50 70 ILE A N 1
ATOM 502 C CA . ILE A 1 70 ? -8.319 9.983 -2.706 1.00 89.50 70 ILE A CA 1
ATOM 503 C C . ILE A 1 70 ? -7.109 9.363 -3.392 1.00 89.50 70 ILE A C 1
ATOM 505 O O . ILE A 1 70 ? -6.372 10.041 -4.108 1.00 89.50 70 ILE A O 1
ATOM 509 N N . CYS A 1 71 ? -6.919 8.063 -3.199 1.00 93.81 71 CYS A N 1
ATOM 510 C CA . CYS A 1 71 ? -5.928 7.294 -3.937 1.00 93.81 71 CYS A CA 1
ATOM 511 C C . CYS A 1 71 ? -6.606 6.124 -4.631 1.00 93.81 71 CYS A C 1
ATOM 513 O O . CYS A 1 71 ? -7.231 5.286 -3.977 1.00 93.81 71 CYS A O 1
ATOM 515 N N . LYS A 1 72 ? -6.467 6.072 -5.957 1.00 95.44 72 LYS A N 1
ATOM 516 C CA . LYS A 1 72 ? -6.854 4.919 -6.764 1.00 95.44 72 LYS A CA 1
ATOM 517 C C . LYS A 1 72 ? -5.649 3.990 -6.889 1.00 95.44 72 LYS A C 1
ATOM 519 O O . LYS A 1 72 ? -4.559 4.444 -7.239 1.00 95.44 72 LYS A O 1
ATOM 524 N N . ALA A 1 73 ? -5.850 2.707 -6.615 1.00 96.56 73 ALA A N 1
ATOM 525 C CA . ALA A 1 73 ? -4.831 1.701 -6.862 1.00 96.56 73 ALA A CA 1
ATOM 526 C C . ALA A 1 73 ? -4.521 1.584 -8.368 1.00 96.56 73 ALA A C 1
ATOM 528 O O . ALA A 1 73 ? -5.429 1.769 -9.189 1.00 96.56 73 ALA A O 1
ATOM 529 N N . PRO A 1 74 ? -3.274 1.248 -8.751 1.00 97.00 74 PRO A N 1
ATOM 530 C CA . PRO A 1 74 ? -2.945 0.966 -10.142 1.00 97.00 74 PRO A CA 1
ATOM 531 C C . PRO A 1 74 ? -3.740 -0.231 -10.686 1.00 97.00 74 PRO A C 1
ATOM 533 O O . PRO A 1 74 ? -4.299 -1.033 -9.932 1.00 97.00 74 PRO A O 1
ATOM 536 N N . GLU A 1 75 ? -3.780 -0.360 -12.011 1.00 97.75 75 GLU A N 1
ATOM 537 C CA . GLU A 1 75 ? -4.381 -1.521 -12.674 1.00 97.75 75 GLU A CA 1
ATOM 538 C C . GLU A 1 75 ? -3.585 -2.799 -12.375 1.00 97.75 75 GLU A C 1
ATOM 540 O O . GLU A 1 75 ? -2.362 -2.764 -12.222 1.00 97.75 75 GLU A O 1
ATOM 545 N N . LEU A 1 76 ? -4.279 -3.940 -12.300 1.00 97.75 76 LEU A N 1
ATOM 546 C CA . LEU A 1 76 ? -3.739 -5.180 -11.729 1.00 97.75 76 LEU A CA 1
ATOM 547 C C . LEU A 1 76 ? -2.439 -5.644 -12.401 1.00 97.75 76 LEU A C 1
ATOM 549 O O . LEU A 1 76 ? -1.467 -5.965 -11.717 1.00 97.75 76 LEU A O 1
ATOM 553 N N . SER A 1 77 ? -2.413 -5.681 -13.735 1.00 97.06 77 SER A N 1
ATOM 554 C CA . SER A 1 77 ? -1.255 -6.149 -14.506 1.00 97.06 77 SER A CA 1
ATOM 555 C C . SER A 1 77 ? -0.033 -5.252 -14.295 1.00 97.06 77 SER A C 1
ATOM 557 O O . SER A 1 77 ? 1.059 -5.748 -14.014 1.00 97.06 77 SER A O 1
ATOM 559 N N . THR A 1 78 ? -0.225 -3.934 -14.363 1.00 96.69 78 THR A N 1
ATOM 560 C CA . THR A 1 78 ? 0.821 -2.936 -14.125 1.00 96.69 78 THR A CA 1
ATOM 561 C C . THR A 1 78 ? 1.332 -3.002 -12.693 1.00 96.69 78 THR A C 1
ATOM 563 O O . THR A 1 78 ? 2.542 -3.011 -12.476 1.00 96.69 78 THR A O 1
ATOM 566 N N . TRP A 1 79 ? 0.429 -3.090 -11.715 1.00 97.38 79 TRP A N 1
ATOM 567 C CA . TRP A 1 79 ? 0.809 -3.113 -10.309 1.00 97.38 79 TRP A CA 1
ATOM 568 C C . TRP A 1 79 ? 1.621 -4.359 -9.974 1.00 97.38 79 TRP A C 1
ATOM 570 O O . TRP A 1 79 ? 2.688 -4.262 -9.375 1.00 97.38 79 TRP A O 1
ATOM 580 N N . ARG A 1 80 ? 1.168 -5.528 -10.440 1.00 97.38 80 ARG A N 1
ATOM 581 C CA . ARG A 1 80 ? 1.897 -6.786 -10.268 1.00 97.38 80 ARG A CA 1
ATOM 582 C C . ARG A 1 80 ? 3.294 -6.718 -10.885 1.00 97.38 80 ARG A C 1
ATOM 584 O O . ARG A 1 80 ? 4.247 -7.156 -10.248 1.00 97.38 80 ARG A O 1
ATOM 591 N N . GLY A 1 81 ? 3.421 -6.157 -12.089 1.00 96.19 81 GLY A N 1
ATOM 592 C CA . GLY A 1 81 ? 4.720 -5.968 -12.738 1.00 96.19 81 GLY A CA 1
ATOM 593 C C . GLY A 1 81 ? 5.667 -5.090 -11.915 1.00 96.19 81 GLY A C 1
ATOM 594 O O . GLY A 1 81 ? 6.818 -5.460 -11.714 1.00 96.19 81 GLY A O 1
ATOM 595 N N . GLN A 1 82 ? 5.168 -3.974 -11.372 1.00 95.06 82 GLN A N 1
ATOM 596 C CA . GLN A 1 82 ? 5.948 -3.081 -10.505 1.00 95.06 82 GLN A CA 1
ATOM 597 C C . GLN A 1 82 ? 6.413 -3.768 -9.215 1.00 95.06 82 GLN A C 1
ATOM 599 O O . GLN A 1 82 ? 7.554 -3.580 -8.804 1.00 95.06 82 GLN A O 1
ATOM 604 N N . LEU A 1 83 ? 5.548 -4.567 -8.581 1.00 96.31 83 LEU A N 1
ATOM 605 C CA . LEU A 1 83 ? 5.888 -5.269 -7.340 1.00 96.31 83 LEU A CA 1
ATOM 606 C C . LEU A 1 83 ? 6.964 -6.331 -7.564 1.00 96.31 83 LEU A C 1
ATOM 608 O O . LEU A 1 83 ? 7.952 -6.342 -6.840 1.00 96.31 83 LEU A O 1
ATOM 612 N N . LEU A 1 84 ? 6.826 -7.159 -8.601 1.00 95.50 84 LEU A N 1
ATOM 613 C CA . LEU A 1 84 ? 7.825 -8.184 -8.924 1.00 95.50 84 LEU A CA 1
ATOM 614 C C . LEU A 1 84 ? 9.171 -7.576 -9.346 1.00 95.50 84 LEU A C 1
ATOM 616 O O . LEU A 1 84 ? 10.223 -8.124 -9.038 1.00 95.50 84 LEU A O 1
ATOM 620 N N . ALA A 1 85 ? 9.152 -6.424 -10.022 1.00 94.06 85 ALA A N 1
ATOM 621 C CA . ALA A 1 85 ? 10.370 -5.709 -10.396 1.00 94.06 85 ALA A CA 1
ATOM 622 C C . ALA A 1 85 ? 11.077 -5.033 -9.205 1.00 94.06 85 ALA A C 1
ATOM 624 O O . ALA A 1 85 ? 12.243 -4.670 -9.328 1.00 94.06 85 ALA A O 1
ATOM 625 N N . SER A 1 86 ? 10.399 -4.863 -8.064 1.00 93.62 86 SER A N 1
ATOM 626 C CA . SER A 1 86 ? 10.949 -4.146 -6.905 1.00 93.62 86 SER A CA 1
ATOM 627 C C . SER A 1 86 ? 11.991 -4.936 -6.101 1.00 93.62 86 SER A C 1
ATOM 629 O O . SER A 1 86 ? 12.712 -4.351 -5.298 1.00 93.62 86 SER A O 1
ATOM 631 N N . GLY A 1 87 ? 12.068 -6.260 -6.286 1.00 91.06 87 GLY A N 1
ATOM 632 C CA . GLY A 1 87 ? 13.046 -7.128 -5.618 1.00 91.06 87 GLY A CA 1
ATOM 633 C C . GLY A 1 87 ? 12.807 -7.378 -4.123 1.00 91.06 87 GLY A C 1
ATOM 634 O O . GLY A 1 87 ? 13.624 -8.041 -3.488 1.00 91.06 87 GLY A O 1
ATOM 635 N N . VAL A 1 88 ? 11.707 -6.872 -3.554 1.00 89.81 88 VAL A N 1
ATOM 636 C CA . VAL A 1 88 ? 11.324 -7.078 -2.141 1.00 89.81 88 VAL A CA 1
ATOM 637 C C . VAL A 1 88 ? 10.027 -7.880 -1.970 1.00 89.81 88 VAL A C 1
ATOM 639 O O . VAL A 1 88 ? 9.567 -8.062 -0.842 1.00 89.81 88 VAL A O 1
ATOM 642 N N . VAL A 1 89 ? 9.438 -8.341 -3.079 1.00 84.69 89 VAL A N 1
ATOM 643 C CA . VAL A 1 89 ? 8.217 -9.161 -3.146 1.00 84.69 89 VAL A CA 1
ATOM 644 C C . VAL A 1 89 ? 8.473 -10.380 -4.018 1.00 84.69 89 VAL A C 1
ATOM 646 O O . VAL A 1 89 ? 9.153 -10.208 -5.054 1.00 84.69 89 VAL A O 1
#

pLDDT: mean 95.48, std 3.34, range [83.56, 98.5]

Foldseek 3Di:
DLVQVVVCCVVVVFPPVLQVQLVVLCVVLVHDQPLSSVLSSLQVVCVVVVHPGDDLVVQAQHFSGDDPPTDHHHHSVVSVVSNVNSVSD

Solvent-accessible surface area (backbone atoms only — not comparable to full-atom values): 4957 Å² total; per-residue (Å²): 98,68,73,55,48,53,47,22,31,76,67,65,81,34,52,71,67,17,50,53,52,8,58,50,52,23,54,74,43,74,42,98,37,58,61,45,27,52,49,39,23,52,36,44,44,30,46,72,76,72,37,94,68,63,66,56,80,80,45,34,64,31,77,79,36,72,89,67,54,70,38,66,38,56,49,53,71,63,39,52,52,50,33,57,70,37,74,82,96

Mean predicted aligned error: 2.52 Å

Sequence (89 aa):
MRALLEQAAARGQLRQIDLHVALFLEKLAGGDSPGLLLAAALASRAVGEGHICLPLDHVAGKPVLAPEPICKAPELSTWRGQLLASGVV

Radius of gyration: 11.83 Å; Cα contacts (8 Å, |Δi|>4): 113; chains: 1; bounding box: 29×25×26 Å